Protein AF-A0A354WMP4-F1 (afdb_monomer_lite)

Foldseek 3Di:
DDPVLVVCLVVDPPSCVVPPDDPPDDDDDPVQAPDDDDDDDPDPVVVVDDPVVVVVVSVVVVPDGRD

Structure (mmCIF, N/CA/C/O backbone):
data_AF-A0A354WMP4-F1
#
_entry.id   AF-A0A354WMP4-F1
#
loop_
_atom_site.group_PDB
_atom_site.id
_atom_site.type_symbol
_atom_site.label_atom_id
_atom_site.label_alt_id
_atom_site.label_comp_id
_atom_site.label_asym_id
_atom_site.label_entity_id
_atom_site.label_seq_id
_atom_site.pdbx_PDB_ins_code
_atom_site.Cartn_x
_atom_site.Cartn_y
_atom_site.Cartn_z
_atom_site.occupancy
_atom_site.B_iso_or_equiv
_atom_site.auth_seq_id
_atom_site.auth_comp_id
_atom_site.auth_asym_id
_atom_site.auth_atom_id
_atom_site.pdbx_PDB_model_num
ATOM 1 N N . MET A 1 1 ? 12.540 9.248 3.460 1.00 70.56 1 MET A N 1
ATOM 2 C CA . MET A 1 1 ? 13.472 8.465 2.621 1.00 70.56 1 MET A CA 1
ATOM 3 C C . MET A 1 1 ? 14.882 8.664 3.152 1.00 70.56 1 MET A C 1
ATOM 5 O O . MET A 1 1 ? 15.235 9.812 3.374 1.00 70.56 1 MET A O 1
ATOM 9 N N . THR A 1 2 ? 15.656 7.607 3.412 1.00 85.62 2 THR A N 1
ATOM 10 C CA . THR A 1 2 ? 17.030 7.748 3.943 1.00 85.62 2 THR A CA 1
ATOM 11 C C . THR A 1 2 ? 18.041 8.008 2.821 1.00 85.62 2 THR A C 1
ATOM 13 O O . THR A 1 2 ? 17.823 7.572 1.689 1.00 85.62 2 THR A O 1
ATOM 16 N N . GLU A 1 3 ? 19.173 8.655 3.121 1.00 88.62 3 GLU A N 1
ATOM 17 C CA . GLU A 1 3 ? 20.248 8.880 2.133 1.00 88.62 3 GLU A CA 1
ATOM 18 C C . GLU A 1 3 ? 20.774 7.571 1.527 1.00 88.62 3 GLU A C 1
ATOM 20 O O . GLU A 1 3 ? 21.046 7.472 0.329 1.00 88.62 3 GLU A O 1
ATOM 25 N N . ARG A 1 4 ? 20.864 6.517 2.348 1.00 89.62 4 ARG A N 1
ATOM 26 C CA . ARG A 1 4 ? 21.265 5.183 1.892 1.00 89.62 4 ARG A CA 1
ATOM 27 C C . ARG A 1 4 ? 20.295 4.629 0.844 1.00 89.62 4 ARG A C 1
ATOM 29 O O . ARG A 1 4 ? 20.749 4.092 -0.161 1.00 89.62 4 ARG A O 1
ATOM 36 N N . MET A 1 5 ? 18.981 4.772 1.044 1.00 87.06 5 MET A N 1
ATOM 37 C CA . MET A 1 5 ? 17.981 4.322 0.064 1.00 87.06 5 MET A CA 1
ATOM 38 C C . MET A 1 5 ? 18.047 5.128 -1.234 1.00 87.06 5 MET A C 1
ATOM 40 O O . MET A 1 5 ? 17.979 4.537 -2.307 1.00 87.06 5 MET A O 1
ATOM 44 N N . GLN A 1 6 ? 18.233 6.448 -1.158 1.00 89.44 6 GLN A N 1
ATOM 45 C CA . GLN A 1 6 ? 18.347 7.300 -2.350 1.00 89.44 6 GLN A CA 1
ATOM 46 C C . GLN A 1 6 ? 19.515 6.891 -3.254 1.00 89.44 6 GLN A C 1
ATOM 48 O O . GLN A 1 6 ? 19.390 6.941 -4.472 1.00 89.44 6 GLN A O 1
ATOM 53 N N . ARG A 1 7 ? 20.627 6.435 -2.667 1.00 94.06 7 ARG A N 1
ATOM 54 C CA . ARG A 1 7 ? 21.788 5.941 -3.419 1.00 94.06 7 ARG A CA 1
ATOM 55 C C . ARG A 1 7 ? 21.595 4.548 -4.017 1.00 94.06 7 ARG A C 1
ATOM 57 O O . ARG A 1 7 ? 22.152 4.277 -5.073 1.00 94.06 7 ARG A O 1
ATOM 64 N N . ILE A 1 8 ? 20.863 3.665 -3.337 1.00 93.81 8 ILE A N 1
ATOM 65 C CA . ILE A 1 8 ? 20.724 2.253 -3.733 1.00 93.81 8 ILE A CA 1
ATOM 66 C C . ILE A 1 8 ? 19.580 2.047 -4.732 1.00 93.81 8 ILE A C 1
ATOM 68 O O . ILE A 1 8 ? 19.700 1.224 -5.632 1.00 93.81 8 ILE A O 1
ATOM 72 N N . LEU A 1 9 ? 18.465 2.774 -4.613 1.00 92.69 9 LEU A N 1
ATOM 73 C CA . LEU A 1 9 ? 17.313 2.548 -5.493 1.00 92.69 9 LEU A CA 1
ATOM 74 C C . LEU A 1 9 ? 17.631 2.680 -6.996 1.00 92.69 9 LEU A C 1
ATOM 76 O O . LEU A 1 9 ? 17.178 1.830 -7.755 1.00 92.69 9 LEU A O 1
ATOM 80 N N . PRO A 1 10 ? 18.442 3.645 -7.465 1.00 94.38 10 PRO A N 1
ATOM 81 C CA . PRO A 1 10 ? 18.797 3.718 -8.883 1.00 94.38 10 PRO A CA 1
ATOM 82 C C . PRO A 1 10 ? 19.607 2.515 -9.393 1.00 94.38 10 PRO A C 1
ATOM 84 O O . PRO A 1 10 ? 19.698 2.318 -10.600 1.00 94.38 10 PRO A O 1
ATOM 87 N N . THR A 1 11 ? 20.208 1.720 -8.501 1.00 95.75 11 THR A N 1
ATOM 88 C CA . THR A 1 11 ? 21.090 0.601 -8.865 1.00 95.75 11 THR A CA 1
ATOM 89 C C . THR A 1 11 ? 20.381 -0.753 -8.888 1.00 95.75 11 THR A C 1
ATOM 91 O O . THR A 1 11 ? 21.028 -1.765 -9.147 1.00 95.75 11 THR A O 1
ATOM 94 N N . VAL A 1 12 ? 19.082 -0.811 -8.580 1.00 94.62 12 VAL A N 1
ATOM 95 C CA . VAL A 1 12 ? 18.303 -2.059 -8.544 1.00 94.6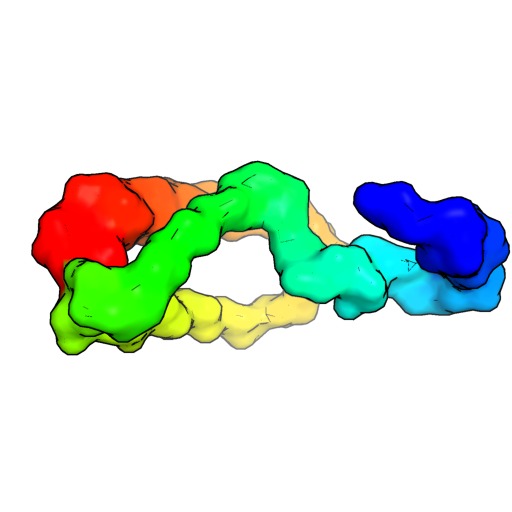2 12 VAL A CA 1
ATOM 96 C C . VAL A 1 12 ? 17.247 -2.087 -9.645 1.00 94.62 12 VAL A C 1
ATOM 98 O O . VAL A 1 12 ? 16.775 -1.054 -10.117 1.00 94.62 12 VAL A O 1
ATOM 101 N N . GLN A 1 13 ? 16.837 -3.286 -10.054 1.00 93.50 13 GLN A N 1
ATOM 102 C CA . GLN A 1 13 ? 15.720 -3.441 -10.985 1.00 93.50 13 GLN A CA 1
ATOM 103 C C . GLN A 1 13 ? 14.396 -3.153 -10.280 1.00 93.50 13 GLN A C 1
ATOM 105 O O . GLN A 1 13 ? 14.176 -3.649 -9.187 1.00 93.50 13 GLN A O 1
ATOM 110 N N . LYS A 1 14 ? 13.477 -2.422 -10.923 1.00 86.94 14 LYS A N 1
ATOM 111 C CA . LYS A 1 14 ? 12.131 -2.126 -10.383 1.00 86.94 14 LYS A CA 1
ATOM 112 C C . LYS A 1 14 ? 12.175 -1.463 -8.982 1.00 86.94 14 LYS A C 1
ATOM 114 O O . LYS A 1 14 ? 11.544 -1.966 -8.052 1.00 86.94 14 LYS A O 1
ATOM 119 N N . PRO A 1 15 ? 12.865 -0.314 -8.817 1.00 89.62 15 PRO A N 1
ATOM 120 C CA . PRO A 1 15 ? 13.102 0.340 -7.521 1.00 89.62 15 PRO A CA 1
ATOM 121 C C . PRO A 1 15 ? 11.847 0.623 -6.693 1.00 89.62 15 PRO A C 1
ATOM 123 O O . PRO A 1 15 ? 11.887 0.534 -5.468 1.00 89.62 15 PRO A O 1
ATOM 126 N N . ALA A 1 16 ? 10.722 0.907 -7.353 1.00 84.69 16 ALA A N 1
ATOM 127 C CA . ALA A 1 16 ? 9.436 1.138 -6.699 1.00 84.69 16 ALA A CA 1
ATOM 128 C C . ALA A 1 16 ? 8.966 -0.048 -5.829 1.00 84.69 16 ALA A C 1
ATOM 130 O O . ALA A 1 16 ? 8.184 0.144 -4.911 1.00 84.69 16 ALA A O 1
ATOM 131 N N . ARG A 1 17 ? 9.464 -1.272 -6.056 1.00 86.62 17 ARG A N 1
ATOM 132 C CA . ARG A 1 17 ? 9.121 -2.449 -5.234 1.00 86.62 17 ARG A CA 1
ATOM 133 C C . ARG A 1 17 ? 9.813 -2.475 -3.872 1.00 86.62 17 ARG A C 1
ATOM 135 O O . ARG A 1 17 ? 9.428 -3.260 -3.013 1.00 86.62 17 ARG A O 1
ATOM 142 N N . TYR A 1 18 ? 10.822 -1.633 -3.665 1.00 89.44 18 TYR A N 1
ATOM 143 C CA . TYR A 1 18 ? 11.632 -1.609 -2.444 1.00 89.44 18 TYR A CA 1
ATOM 144 C C . TYR A 1 18 ? 11.354 -0.382 -1.569 1.00 89.44 18 TYR A C 1
ATOM 146 O O . TYR A 1 18 ? 12.085 -0.122 -0.616 1.00 89.44 18 TYR A O 1
ATOM 154 N N . THR A 1 19 ? 10.309 0.391 -1.876 1.00 86.56 19 THR A N 1
ATOM 155 C CA . THR A 1 19 ? 9.943 1.596 -1.117 1.00 86.56 19 THR A CA 1
ATOM 156 C C . THR A 1 19 ? 9.137 1.297 0.148 1.00 86.56 19 THR A C 1
ATOM 158 O O . THR A 1 19 ? 8.979 2.192 0.973 1.00 86.56 19 THR A O 1
ATOM 161 N N . GLY A 1 20 ? 8.682 0.051 0.339 1.00 85.56 20 GLY A N 1
ATOM 162 C CA . GLY A 1 20 ? 7.972 -0.388 1.549 1.00 85.56 20 GLY A CA 1
ATOM 163 C C . GLY A 1 20 ? 6.496 0.015 1.608 1.00 85.56 20 GLY A C 1
ATOM 164 O O . GLY A 1 20 ? 5.938 0.068 2.700 1.00 85.56 20 GLY A O 1
ATOM 165 N N . GLY A 1 21 ? 5.894 0.317 0.458 1.00 85.94 21 GLY A N 1
ATOM 166 C CA . GLY A 1 21 ? 4.513 0.773 0.330 1.00 85.94 21 GLY A CA 1
ATOM 167 C C . GLY A 1 21 ? 4.303 1.564 -0.959 1.00 85.94 21 GLY A C 1
ATOM 168 O O . GLY A 1 21 ? 5.269 1.872 -1.671 1.00 85.94 21 GLY A O 1
ATOM 169 N N . GLU A 1 22 ? 3.046 1.891 -1.253 1.00 84.88 22 GLU A N 1
ATOM 170 C CA . GLU A 1 22 ? 2.684 2.751 -2.382 1.00 84.88 22 GLU A CA 1
ATOM 171 C C . GLU A 1 22 ? 2.628 4.227 -1.969 1.00 84.88 22 GLU A C 1
ATOM 173 O O . GLU A 1 22 ? 2.377 4.587 -0.816 1.00 84.88 22 GLU A O 1
ATOM 178 N N . TRP A 1 23 ? 2.857 5.117 -2.934 1.00 82.56 23 TRP A N 1
ATOM 179 C CA . TRP A 1 23 ? 2.707 6.547 -2.698 1.00 82.56 23 TRP A CA 1
ATOM 180 C C . TRP A 1 23 ? 1.250 6.892 -2.363 1.00 82.56 23 TRP A C 1
ATOM 182 O O . TRP A 1 23 ? 0.341 6.558 -3.119 1.00 82.56 23 TRP A O 1
ATOM 192 N N . GLY A 1 24 ? 1.033 7.611 -1.259 1.00 85.38 24 GLY A N 1
ATOM 193 C CA . GLY A 1 24 ? -0.312 7.985 -0.810 1.00 85.38 24 GLY A CA 1
ATOM 194 C C . GLY A 1 24 ? -1.077 6.858 -0.111 1.00 85.38 24 GLY A C 1
ATOM 195 O O . GLY A 1 24 ? -2.293 6.967 0.054 1.00 85.38 24 GLY A O 1
ATOM 196 N N . GLU A 1 25 ? -0.393 5.787 0.306 1.00 90.81 25 GLU A N 1
ATOM 197 C CA . GLU A 1 25 ? -0.994 4.775 1.175 1.00 90.81 25 GLU A CA 1
ATOM 198 C C . GLU A 1 25 ? -1.482 5.389 2.501 1.00 90.81 25 GLU A C 1
ATOM 200 O O . GLU A 1 25 ? -0.861 6.286 3.076 1.00 90.81 25 GLU A O 1
ATOM 205 N N . ILE A 1 26 ? -2.608 4.887 2.998 1.00 92.44 26 ILE A N 1
ATOM 206 C CA . ILE A 1 26 ? -3.235 5.290 4.252 1.00 92.44 26 ILE A CA 1
ATOM 207 C C . ILE A 1 26 ? -2.774 4.284 5.300 1.00 92.44 26 ILE A C 1
ATOM 209 O O . ILE A 1 26 ? -2.978 3.081 5.150 1.00 92.44 26 ILE A O 1
ATOM 213 N N . LYS A 1 27 ? -2.148 4.779 6.369 1.00 92.38 27 LYS A N 1
ATOM 214 C CA . LYS A 1 27 ? -1.709 3.959 7.502 1.00 92.38 27 LYS A CA 1
ATOM 215 C C . LYS A 1 27 ? -2.610 4.227 8.695 1.00 92.38 27 LYS A C 1
ATOM 217 O O . LYS A 1 27 ? -2.664 5.353 9.180 1.00 92.38 27 LYS A O 1
ATOM 222 N N . LYS A 1 28 ? -3.298 3.184 9.152 1.00 92.44 28 LYS A N 1
ATOM 223 C CA . LYS A 1 28 ? -4.144 3.194 10.353 1.00 92.44 28 LYS A CA 1
ATOM 224 C C . LYS A 1 28 ? -3.413 2.503 11.504 1.00 92.44 28 LYS A C 1
ATOM 226 O O . LYS A 1 28 ? -2.606 1.604 11.254 1.00 92.44 28 LYS A O 1
ATOM 231 N N . ASP A 1 29 ? -3.688 2.900 12.749 1.00 93.69 29 ASP A N 1
ATOM 232 C CA . ASP A 1 29 ? -3.233 2.117 13.902 1.00 93.69 29 ASP A CA 1
ATOM 233 C C . ASP A 1 29 ? -3.990 0.784 13.910 1.00 93.69 29 ASP A C 1
AT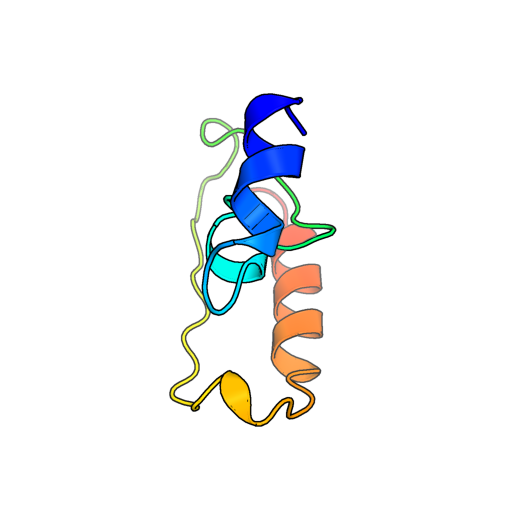OM 235 O O . ASP A 1 29 ? -5.219 0.731 13.886 1.00 93.69 29 ASP A O 1
ATOM 239 N N . LEU A 1 30 ? -3.240 -0.315 13.938 1.00 91.81 30 LEU A N 1
ATOM 240 C CA . LEU A 1 30 ? -3.796 -1.661 13.926 1.00 91.81 30 LEU A CA 1
ATOM 241 C C . LEU A 1 30 ? -4.591 -2.006 15.194 1.00 91.81 30 LEU A C 1
ATOM 243 O O . LEU A 1 30 ? -5.266 -3.037 15.204 1.00 91.81 30 LEU A O 1
ATOM 247 N N . LYS A 1 31 ? -4.488 -1.193 16.250 1.00 93.75 31 LYS A N 1
ATOM 248 C CA . LYS A 1 31 ? -5.306 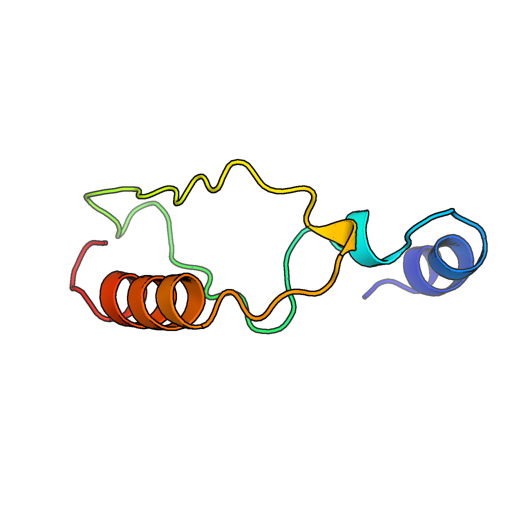-1.298 17.465 1.00 93.75 31 LYS A CA 1
ATOM 249 C C . LYS A 1 31 ? -6.720 -0.744 17.277 1.00 93.75 31 LYS A C 1
ATOM 251 O O . LYS A 1 31 ? -7.628 -1.214 17.953 1.00 93.75 31 LYS A O 1
ATOM 256 N N . ASP A 1 32 ? -6.899 0.186 16.341 1.00 92.06 32 ASP A N 1
ATOM 257 C CA . ASP A 1 32 ? -8.169 0.882 16.100 1.00 92.06 32 ASP A CA 1
ATOM 258 C C . ASP A 1 32 ? -8.990 0.247 14.962 1.00 92.06 32 ASP A C 1
ATOM 260 O O . ASP A 1 32 ? -10.130 0.637 14.703 1.00 92.06 32 ASP A O 1
ATOM 264 N N . VAL A 1 33 ? -8.436 -0.763 14.280 1.00 95.31 33 VAL A N 1
ATOM 265 C CA . VAL A 1 33 ? -9.115 -1.502 13.205 1.00 95.31 33 VAL A CA 1
ATOM 266 C C . VAL A 1 33 ? -9.731 -2.799 13.729 1.00 95.31 33 VAL A C 1
ATOM 268 O O . VAL A 1 33 ? -9.078 -3.610 14.387 1.00 95.31 33 VAL A O 1
ATOM 271 N N . ARG A 1 34 ? -11.000 -3.030 13.391 1.00 96.31 34 ARG A N 1
ATOM 272 C CA . ARG A 1 34 ? -11.742 -4.259 13.716 1.00 96.31 34 ARG A CA 1
ATOM 273 C C . ARG A 1 34 ? -11.632 -5.296 12.605 1.00 96.31 34 ARG A C 1
ATOM 275 O O . ARG A 1 34 ? -11.656 -6.492 12.878 1.00 96.31 34 ARG A O 1
ATOM 282 N N . VAL A 1 35 ? -11.515 -4.844 11.357 1.00 94.62 35 VAL A N 1
ATOM 283 C CA . VAL A 1 35 ? -11.454 -5.698 10.167 1.00 94.62 35 VAL A CA 1
ATOM 284 C C . VAL A 1 35 ? -10.264 -5.285 9.311 1.00 94.62 35 VAL A C 1
ATOM 286 O O . VAL A 1 35 ? -10.003 -4.103 9.138 1.00 94.62 35 VAL A O 1
ATOM 289 N N . ARG A 1 36 ? -9.541 -6.267 8.763 1.00 93.56 36 ARG A N 1
ATOM 290 C CA . ARG A 1 36 ? -8.442 -6.043 7.815 1.00 93.56 36 ARG A CA 1
ATOM 291 C C . ARG A 1 36 ? -8.819 -6.644 6.476 1.00 93.56 36 ARG A C 1
ATOM 293 O O . ARG A 1 36 ? -9.174 -7.819 6.410 1.00 93.56 36 ARG A O 1
ATOM 300 N N . VAL A 1 37 ? -8.739 -5.838 5.425 1.00 92.31 37 VAL A N 1
ATOM 301 C CA . VAL A 1 37 ? -9.158 -6.228 4.078 1.00 92.31 37 VAL A CA 1
ATOM 302 C C . VAL A 1 37 ? -7.967 -6.165 3.137 1.00 92.31 37 VAL A C 1
ATOM 304 O O . VAL A 1 37 ? -7.190 -5.214 3.168 1.00 92.31 37 VAL A O 1
ATOM 307 N N . ALA A 1 38 ? -7.835 -7.189 2.298 1.00 91.25 38 ALA A N 1
ATOM 308 C CA . ALA A 1 38 ? -6.846 -7.247 1.235 1.00 91.25 38 ALA A CA 1
ATOM 309 C C . ALA A 1 38 ? -7.565 -7.455 -0.098 1.00 91.25 38 ALA A C 1
ATOM 311 O O . ALA A 1 38 ? -8.322 -8.414 -0.258 1.00 91.25 38 ALA A O 1
ATOM 312 N N . PHE A 1 39 ? -7.325 -6.558 -1.052 1.00 87.81 39 PHE A N 1
ATOM 313 C CA . PHE A 1 39 ? -7.748 -6.763 -2.431 1.00 87.81 39 PHE A CA 1
ATOM 314 C C . PHE A 1 39 ? -6.670 -7.551 -3.167 1.00 87.81 39 PHE A C 1
ATOM 316 O O . PHE A 1 39 ? -5.513 -7.139 -3.211 1.00 87.81 39 PHE A O 1
ATOM 323 N N . CYS A 1 40 ? -7.061 -8.677 -3.755 1.00 85.69 40 CYS A N 1
ATOM 324 C CA . CYS A 1 40 ? -6.187 -9.493 -4.584 1.00 85.69 40 CYS A CA 1
ATOM 325 C C . CYS A 1 40 ? -6.736 -9.490 -6.006 1.00 85.69 40 CYS A C 1
ATOM 327 O O . CYS A 1 40 ? -7.863 -9.925 -6.238 1.00 85.69 40 CYS A O 1
ATOM 329 N N . PHE A 1 41 ? -5.935 -9.012 -6.954 1.00 79.19 41 PHE A N 1
ATOM 330 C CA . PHE A 1 41 ? -6.280 -9.031 -8.368 1.00 79.19 41 PHE A CA 1
ATOM 331 C C . PHE A 1 41 ? -5.241 -9.863 -9.128 1.00 79.19 41 PHE A C 1
ATOM 333 O O . PHE A 1 41 ? -4.048 -9.570 -9.017 1.00 79.19 41 PHE A O 1
ATOM 340 N N . PRO A 1 42 ? -5.654 -10.913 -9.857 1.00 76.94 42 PRO A N 1
ATOM 341 C CA . PRO A 1 42 ? -4.736 -11.801 -10.556 1.00 76.94 42 PRO A CA 1
ATOM 342 C C . PRO A 1 42 ? -4.337 -11.200 -11.911 1.00 76.94 42 PRO A C 1
ATOM 344 O O . PRO A 1 42 ? -4.740 -11.694 -12.958 1.00 76.94 42 PRO A O 1
ATOM 347 N N . ASP A 1 43 ? -3.555 -10.122 -11.892 1.00 76.00 43 ASP A N 1
ATOM 348 C CA . ASP A 1 43 ? -2.973 -9.524 -13.097 1.00 76.00 43 ASP A CA 1
ATOM 349 C C . ASP A 1 43 ? -1.476 -9.277 -12.901 1.00 76.00 43 ASP A C 1
ATOM 351 O O . ASP A 1 43 ? -0.988 -8.960 -11.811 1.00 76.00 43 ASP A O 1
ATOM 355 N N . THR A 1 44 ? -0.734 -9.408 -13.992 1.00 66.06 44 THR A N 1
ATOM 356 C CA . THR A 1 44 ? 0.611 -8.870 -14.134 1.00 66.06 44 THR A CA 1
ATOM 357 C C . THR A 1 44 ? 0.542 -7.346 -14.054 1.00 66.06 44 THR A C 1
ATOM 359 O O . THR A 1 44 ? 0.473 -6.650 -15.063 1.00 66.06 44 THR A O 1
ATOM 362 N N . TYR A 1 45 ? 0.641 -6.825 -12.826 1.00 62.56 45 TYR A N 1
ATOM 363 C CA . TYR A 1 45 ? 0.738 -5.397 -12.467 1.00 62.56 45 TYR A CA 1
ATOM 364 C C . TYR A 1 45 ? 1.712 -4.589 -13.359 1.00 62.56 45 TYR A C 1
ATOM 366 O O . TYR A 1 45 ? 1.629 -3.368 -13.448 1.00 62.56 45 TYR A O 1
ATOM 374 N N . GLU A 1 46 ? 2.635 -5.264 -14.049 1.00 64.06 46 GLU A N 1
ATOM 375 C CA . GLU A 1 46 ? 3.615 -4.685 -14.975 1.00 64.06 46 GLU A CA 1
ATOM 376 C C . GLU A 1 46 ? 3.016 -4.064 -16.242 1.00 64.06 46 GLU A C 1
ATOM 378 O O . GLU A 1 46 ? 3.683 -3.247 -16.869 1.00 64.06 46 GLU A O 1
ATOM 383 N N . ILE A 1 47 ? 1.779 -4.407 -16.613 1.00 65.25 47 ILE A N 1
ATOM 384 C CA . ILE A 1 47 ? 1.156 -3.922 -17.857 1.00 65.25 47 ILE A CA 1
ATOM 385 C C . ILE A 1 47 ? 0.609 -2.487 -17.700 1.00 65.25 47 ILE A C 1
ATOM 387 O O . ILE A 1 47 ? 0.299 -1.825 -18.687 1.00 65.25 47 ILE A O 1
ATOM 391 N N . GLY A 1 48 ? 0.548 -1.948 -16.474 1.00 57.28 48 GLY A N 1
ATOM 392 C CA . GLY A 1 48 ? 0.142 -0.556 -16.244 1.00 57.28 48 GLY A CA 1
ATOM 393 C C . GLY A 1 48 ? -1.332 -0.280 -16.564 1.00 57.28 48 GLY A C 1
ATOM 394 O O . GLY A 1 48 ? -1.694 0.852 -16.883 1.00 57.28 48 GLY A O 1
ATOM 395 N N . MET A 1 49 ? -2.194 -1.302 -16.501 1.00 61.72 49 MET A N 1
ATOM 396 C CA . MET A 1 49 ? -3.632 -1.131 -16.701 1.00 61.72 49 MET A CA 1
ATOM 397 C C . MET A 1 49 ? -4.290 -0.392 -15.530 1.00 61.72 49 MET A C 1
ATOM 399 O O . MET A 1 49 ? -3.917 -0.529 -14.363 1.00 61.72 49 MET A O 1
ATOM 403 N N . SER A 1 50 ? -5.300 0.416 -15.856 1.00 60.00 50 SER A N 1
ATOM 404 C CA . SER A 1 50 ? -6.017 1.243 -14.887 1.00 60.00 50 SER A CA 1
ATOM 405 C C . SER A 1 50 ? -6.906 0.394 -13.976 1.00 60.00 50 SER A C 1
ATOM 407 O O . SER A 1 50 ? -8.066 0.140 -14.286 1.00 60.00 50 SER A O 1
ATOM 409 N N . ASN A 1 51 ? -6.403 0.035 -12.794 1.00 77.44 51 ASN A N 1
ATOM 410 C CA . ASN A 1 51 ? -7.184 -0.598 -11.725 1.00 77.44 51 ASN A CA 1
ATOM 411 C C . ASN A 1 51 ? -8.070 0.417 -10.973 1.00 77.44 51 ASN A C 1
ATOM 413 O O . ASN A 1 51 ? -8.048 0.502 -9.743 1.00 77.44 51 ASN A O 1
ATOM 417 N N . LEU A 1 52 ? -8.841 1.227 -11.708 1.00 85.56 52 LEU A N 1
ATOM 418 C CA . LEU A 1 52 ? -9.660 2.306 -11.142 1.00 85.56 52 LEU A CA 1
ATOM 419 C C . LEU A 1 52 ? -10.646 1.782 -10.091 1.00 85.56 52 LEU A C 1
ATOM 421 O O . LEU A 1 52 ? -10.751 2.364 -9.015 1.00 85.56 52 LEU A O 1
ATOM 425 N N . GLY A 1 53 ? -11.308 0.655 -10.368 1.00 88.25 53 GLY A N 1
ATOM 426 C CA . GLY A 1 53 ? -12.224 0.022 -9.418 1.00 88.25 53 GLY A CA 1
ATOM 427 C C . GLY A 1 53 ? -11.546 -0.317 -8.090 1.00 88.25 53 GLY A C 1
ATOM 428 O O . GLY A 1 53 ? -12.087 -0.025 -7.030 1.00 88.25 53 GLY A O 1
ATOM 429 N N . MET A 1 54 ? -10.316 -0.833 -8.132 1.00 89.31 54 MET A N 1
ATOM 430 C CA . MET A 1 54 ? -9.557 -1.166 -6.925 1.00 89.31 54 MET A CA 1
ATOM 431 C C . MET A 1 54 ? -9.152 0.079 -6.132 1.00 89.31 54 MET A C 1
ATOM 433 O O . MET A 1 54 ? -9.214 0.059 -4.908 1.00 89.31 54 MET A O 1
ATOM 437 N N . ARG A 1 55 ? -8.830 1.192 -6.807 1.00 87.25 55 ARG A N 1
ATOM 438 C CA . ARG A 1 55 ? -8.585 2.485 -6.142 1.00 87.25 55 ARG A CA 1
ATOM 439 C C . ARG A 1 55 ? -9.846 3.049 -5.483 1.00 87.25 55 ARG A C 1
ATOM 441 O O . ARG A 1 55 ? -9.759 3.573 -4.376 1.00 87.25 55 ARG A O 1
ATOM 448 N N . ILE A 1 56 ? -11.005 2.928 -6.137 1.00 92.44 56 ILE A N 1
ATOM 449 C CA . ILE A 1 56 ? -12.300 3.337 -5.569 1.00 92.44 56 ILE A CA 1
ATOM 450 C C . ILE A 1 56 ? -12.607 2.503 -4.326 1.00 92.44 56 ILE A C 1
ATOM 452 O O . ILE A 1 56 ? -12.861 3.065 -3.264 1.00 92.44 56 ILE A O 1
ATOM 456 N N . LEU A 1 57 ? -12.529 1.174 -4.437 1.00 94.06 57 LEU A N 1
ATOM 457 C CA . LEU A 1 57 ? -12.770 0.266 -3.318 1.00 94.06 57 LEU A CA 1
ATOM 458 C C . LEU A 1 57 ? -11.789 0.523 -2.172 1.00 94.06 57 LEU A C 1
ATOM 460 O O . LEU A 1 57 ? -12.210 0.605 -1.027 1.00 94.06 57 LEU A O 1
ATOM 464 N N . TYR A 1 58 ? -10.507 0.743 -2.466 1.00 93.19 58 TYR A N 1
ATOM 465 C CA . TYR A 1 58 ? -9.511 1.134 -1.470 1.00 93.19 58 TYR A CA 1
ATOM 466 C C . TYR A 1 58 ? -9.908 2.408 -0.712 1.00 93.19 58 TYR A C 1
ATOM 468 O O . TYR A 1 58 ? -9.837 2.430 0.516 1.00 93.19 58 TYR A O 1
ATOM 476 N N . GLY A 1 59 ? -10.357 3.451 -1.416 1.00 93.81 59 GLY A N 1
ATOM 477 C CA . GLY A 1 59 ? -10.826 4.687 -0.786 1.00 93.81 59 GLY A CA 1
ATOM 478 C C . GLY A 1 59 ? -12.066 4.465 0.079 1.00 93.81 59 GLY A C 1
ATOM 479 O O . GLY A 1 59 ? -12.106 4.907 1.224 1.00 93.81 59 GLY A O 1
ATOM 480 N N . VAL A 1 60 ? -13.043 3.719 -0.441 1.00 96.12 60 VAL A N 1
ATOM 481 C CA . VAL A 1 60 ? -14.282 3.381 0.269 1.00 96.12 60 VAL A CA 1
ATOM 482 C C . VAL A 1 60 ? -13.988 2.591 1.547 1.00 96.12 60 VAL A C 1
ATOM 484 O O . VAL A 1 60 ? -14.444 2.996 2.610 1.00 96.12 60 VAL A O 1
ATOM 487 N N . MET A 1 61 ? -13.167 1.536 1.487 1.00 96.06 61 MET A N 1
ATOM 488 C CA . MET A 1 61 ? -12.786 0.759 2.676 1.00 96.06 61 MET A CA 1
ATOM 489 C C . MET A 1 61 ? -12.020 1.608 3.692 1.00 96.06 61 MET A C 1
ATOM 491 O O . MET A 1 61 ? -12.257 1.495 4.890 1.00 96.06 61 MET A O 1
ATOM 495 N N . ASN A 1 62 ? -11.136 2.500 3.236 1.00 94.69 62 ASN A N 1
ATOM 496 C CA . ASN A 1 62 ? -10.405 3.374 4.147 1.00 94.69 62 ASN A CA 1
ATOM 497 C C . ASN A 1 62 ? -11.275 4.465 4.791 1.00 94.69 62 ASN A C 1
ATOM 499 O O . ASN A 1 62 ? -10.894 4.971 5.845 1.00 94.69 62 ASN A O 1
ATOM 503 N N . GLY A 1 63 ? -12.425 4.799 4.206 1.00 94.06 63 GLY A N 1
ATOM 504 C CA . GLY A 1 63 ? -13.407 5.716 4.786 1.00 94.06 63 GLY A CA 1
ATOM 505 C C . GLY A 1 63 ? -14.428 5.056 5.719 1.00 94.06 63 GLY A C 1
ATOM 506 O O . GLY A 1 63 ? -15.227 5.771 6.313 1.00 94.06 63 GLY A O 1
ATOM 507 N N . MET A 1 64 ? -14.442 3.723 5.840 1.00 94.88 64 MET A N 1
ATOM 508 C CA . MET A 1 64 ? -15.349 3.020 6.753 1.00 94.88 64 MET A CA 1
ATOM 509 C C . MET A 1 64 ? -14.778 2.942 8.170 1.00 94.88 64 MET A C 1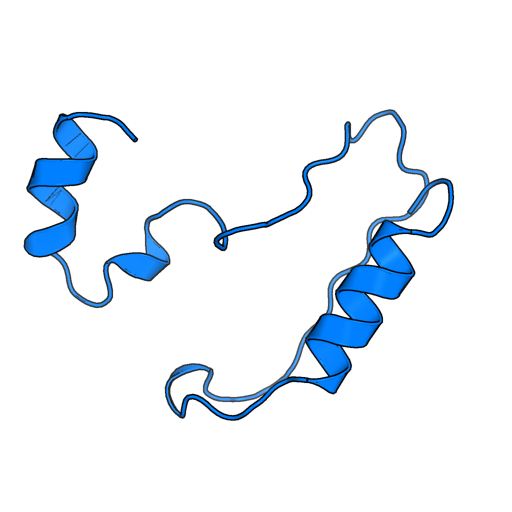
ATOM 511 O O . MET A 1 64 ? -13.630 2.541 8.369 1.00 94.88 64 MET A O 1
ATOM 515 N N . ASP A 1 65 ? -15.612 3.244 9.165 1.00 93.19 65 ASP A N 1
ATOM 516 C CA . ASP A 1 65 ? -15.216 3.205 10.573 1.00 93.19 65 ASP A CA 1
ATOM 517 C C . ASP A 1 65 ? -14.887 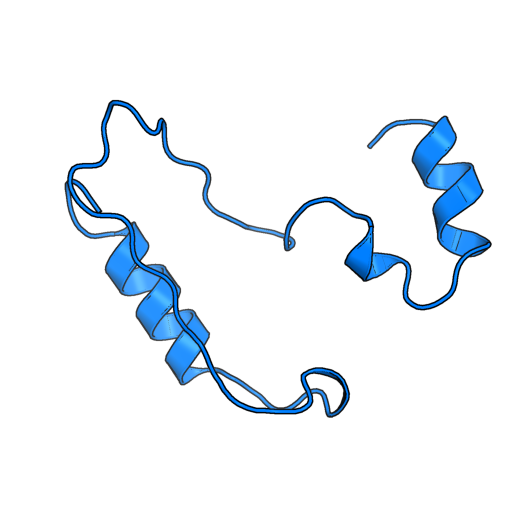1.783 11.059 1.00 93.19 65 ASP A C 1
ATOM 519 O O . ASP A 1 65 ? -15.724 0.870 11.097 1.00 93.19 65 ASP A O 1
ATOM 523 N N . GLY A 1 66 ? -13.650 1.611 11.524 1.00 90.69 66 GLY A N 1
ATOM 524 C CA . GLY A 1 66 ? -13.133 0.347 12.049 1.00 90.69 66 GLY A CA 1
ATOM 525 C C . GLY A 1 66 ? -12.697 -0.662 10.982 1.00 90.69 66 GLY A C 1
ATOM 526 O O . GLY A 1 66 ? -12.454 -1.820 11.329 1.00 90.69 66 GLY A O 1
ATOM 527 N N . VAL A 1 67 ? -12.600 -0.240 9.721 1.00 89.81 67 VAL A N 1
ATOM 528 C CA . VAL A 1 67 ? -11.851 -0.919 8.647 1.00 89.81 67 VAL A CA 1
ATOM 529 C C . VAL A 1 67 ? -10.526 -0.196 8.452 1.00 89.81 67 VAL A C 1
ATOM 531 O O . VAL A 1 67 ? -10.483 1.006 8.785 1.00 89.81 67 VAL A O 1
#

Radius of gyration: 15.19 Å; chains: 1; bounding box: 37×21×35 Å

Secondary structure (DSSP, 8-state):
--HHHHHHGGGSSSGGGGSSS-TT-----TTT-S--------S-GGG----HHHHHHHHHHHTSTT-

pLDDT: mean 86.7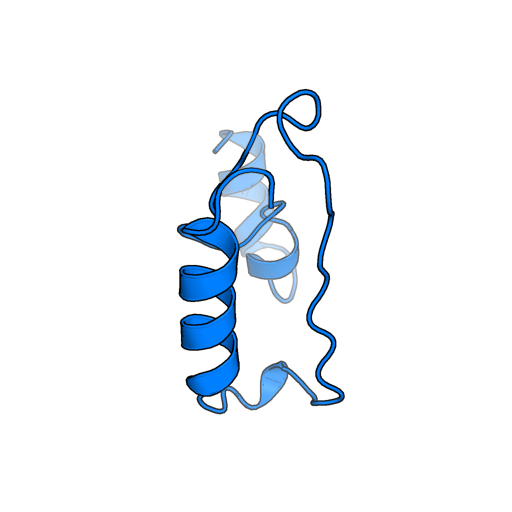8, std 9.83, range [57.28, 96.31]

Sequence (67 aa):
MTERMQRILPTVQKPARYTGGEWGEIKKDLKDVRVRVAFCFPDTYEIGMSNLGMRILYGVMNGMDGV